Protein AF-A0A2S9SSX0-F1 (afdb_monomer_lite)

Sequence (150 aa):
QYIFNIGFWFSIFAVFYIYLFIQYFKDGNKVWLYIFFNIWMFLIFNPIVHYFFAQTALEQFYSIPITIFFTIFYPLEIVAHSFYISSYFDDYLKIFLENKIYIYEVYTPLYFFILYILFSFFSIWSKKSFFVLNILMIGFNFYLYISGYI

Secondary structure (DSSP, 8-state):
-GGG-HHHHHHHHHHHHHHHHHHHHTTS-HHHHHHHHHHHHHHHHHHHHHHH--EE-GGGGGHHHHHHHHHHHHHHHHHHHHTT-THHHHHHHHHHHHSPPP-EE-PPPHHHHHHHHHHHHHTTT-HHHHHHHHHHHHHHHHHHHHGGG-

pLDDT: mean 92.65, std 6.58, range [61.91, 98.44]

Foldseek 3Di:
DQVPDPVSVVVVVLVLVVVLLCVPPVVDDPVCSLLVVLVCSLLLCVLVCQQPFFKDFPCSVVSSVCVVVCVVVVVVLVVCVVVVNNPVVVVVVVVVVPDDTDIDGDHNDPVLSVVLVVLSVVSVPDPVSVVVNVVSSVVVVVCSVCVVVD

Radius of gyration: 18.02 Å; chains: 1; bounding box: 36×43×44 Å

Structure (mmCIF, N/CA/C/O backbone):
data_AF-A0A2S9SSX0-F1
#
_entry.id   AF-A0A2S9SSX0-F1
#
loop_
_atom_site.group_PDB
_atom_site.id
_atom_site.type_symbol
_atom_site.label_atom_id
_atom_site.label_alt_id
_atom_site.label_comp_id
_atom_site.label_asym_id
_atom_site.label_entity_id
_atom_site.label_seq_id
_atom_site.pdbx_PDB_ins_code
_atom_site.Cartn_x
_atom_site.Cartn_y
_atom_site.Cartn_z
_atom_site.occupancy
_atom_site.B_iso_or_equiv
_atom_site.auth_seq_id
_atom_site.auth_comp_id
_atom_site.auth_asym_id
_atom_site.auth_atom_id
_atom_site.pdbx_PDB_model_num
ATOM 1 N N . GLN A 1 1 ? 18.041 -9.786 18.078 1.00 62.12 1 GLN A N 1
ATOM 2 C CA . GLN A 1 1 ? 18.420 -9.160 16.791 1.00 62.12 1 GLN A CA 1
ATOM 3 C C . GLN A 1 1 ? 17.235 -9.059 15.819 1.00 62.12 1 GLN A C 1
ATOM 5 O O . GLN A 1 1 ? 17.021 -7.983 15.288 1.00 62.12 1 GLN A O 1
ATOM 10 N N . TYR A 1 2 ? 16.410 -10.103 15.643 1.00 61.91 2 TYR A N 1
ATOM 11 C CA . TYR A 1 2 ? 15.298 -10.109 14.667 1.00 61.91 2 TYR A CA 1
ATOM 12 C C . TYR A 1 2 ? 14.119 -9.158 14.950 1.00 61.91 2 TYR A C 1
ATOM 14 O O . TYR A 1 2 ? 13.569 -8.597 14.011 1.00 61.91 2 TYR A O 1
ATOM 22 N N . ILE A 1 3 ? 13.767 -8.916 16.218 1.00 68.94 3 ILE A N 1
ATOM 23 C CA . ILE A 1 3 ? 12.635 -8.037 16.596 1.00 68.94 3 ILE A CA 1
ATOM 24 C C . ILE A 1 3 ? 12.890 -6.567 16.203 1.00 68.94 3 ILE A C 1
ATOM 26 O O . ILE A 1 3 ? 11.956 -5.788 16.078 1.00 68.94 3 ILE A O 1
ATOM 30 N N . PHE A 1 4 ? 14.143 -6.182 15.954 1.00 75.25 4 PHE A N 1
ATOM 31 C CA . PHE A 1 4 ? 14.497 -4.833 15.501 1.00 75.25 4 PHE A CA 1
ATOM 32 C C . PHE A 1 4 ? 14.669 -4.735 13.977 1.00 75.25 4 PHE A C 1
ATOM 34 O O . PHE A 1 4 ? 15.069 -3.691 13.473 1.00 75.25 4 PHE A O 1
ATOM 41 N N . ASN A 1 5 ? 14.384 -5.806 13.227 1.00 89.12 5 ASN A N 1
ATOM 42 C CA . ASN A 1 5 ? 14.468 -5.789 11.772 1.00 89.12 5 ASN A CA 1
ATOM 43 C C . ASN A 1 5 ? 13.164 -5.237 11.169 1.00 89.12 5 ASN A C 1
ATOM 45 O O . ASN A 1 5 ? 12.089 -5.797 11.372 1.00 89.12 5 ASN A O 1
ATOM 49 N N . ILE A 1 6 ? 13.259 -4.161 10.389 1.00 87.56 6 ILE A N 1
ATOM 50 C CA . ILE A 1 6 ? 12.121 -3.540 9.692 1.00 87.56 6 ILE A CA 1
ATOM 51 C C . ILE A 1 6 ? 11.411 -4.514 8.744 1.00 87.56 6 ILE A C 1
ATOM 53 O O . ILE A 1 6 ? 10.182 -4.558 8.710 1.00 87.56 6 ILE A O 1
ATOM 57 N N . GLY A 1 7 ? 12.166 -5.365 8.044 1.00 89.69 7 GLY A N 1
ATOM 58 C CA . GLY A 1 7 ? 11.604 -6.367 7.141 1.00 89.69 7 GLY A CA 1
ATOM 59 C C . GLY A 1 7 ? 10.776 -7.421 7.878 1.00 89.69 7 GLY A C 1
ATOM 60 O O . GLY A 1 7 ? 9.764 -7.890 7.361 1.00 89.69 7 GLY A O 1
ATOM 61 N N . PHE A 1 8 ? 11.147 -7.745 9.121 1.00 90.81 8 PHE A N 1
ATOM 62 C CA . PHE A 1 8 ? 10.356 -8.639 9.966 1.00 90.81 8 PHE A CA 1
ATOM 63 C C . PHE A 1 8 ? 8.996 -8.017 10.316 1.00 90.81 8 PHE A C 1
ATOM 65 O O . PHE A 1 8 ? 7.967 -8.677 10.174 1.00 90.81 8 PHE A O 1
ATOM 72 N N . TRP A 1 9 ? 8.969 -6.734 10.688 1.00 91.94 9 TRP A N 1
ATOM 73 C CA . TRP A 1 9 ? 7.717 -6.022 10.961 1.00 91.94 9 TRP A CA 1
ATOM 74 C C . TRP A 1 9 ? 6.830 -5.890 9.725 1.00 91.94 9 TRP A C 1
ATOM 76 O O . TRP A 1 9 ? 5.628 -6.126 9.823 1.00 91.94 9 TRP A O 1
ATOM 86 N N . PHE A 1 10 ? 7.397 -5.587 8.555 1.00 93.75 10 PHE A N 1
ATOM 87 C CA . PHE A 1 10 ? 6.635 -5.576 7.303 1.00 93.75 10 PHE A CA 1
ATOM 88 C C . PHE A 1 10 ? 6.026 -6.938 6.979 1.00 93.75 10 PHE A C 1
ATOM 90 O O . PHE A 1 10 ? 4.862 -6.997 6.596 1.00 93.75 10 PHE A O 1
ATOM 97 N N . SER A 1 11 ? 6.751 -8.034 7.207 1.00 94.25 11 SER A N 1
ATOM 98 C CA . SER A 1 11 ? 6.194 -9.380 7.040 1.00 94.25 11 SER A CA 1
ATOM 99 C C . SER A 1 11 ? 5.010 -9.633 7.985 1.00 94.25 11 SER A C 1
ATOM 101 O O . SER A 1 11 ? 3.952 -10.085 7.543 1.00 94.25 11 SER A O 1
ATOM 103 N N . ILE A 1 12 ? 5.127 -9.252 9.265 1.00 95.06 12 ILE A N 1
ATOM 104 C CA . ILE A 1 12 ? 4.021 -9.357 10.232 1.00 95.06 12 ILE A CA 1
ATOM 105 C C . ILE A 1 12 ? 2.810 -8.543 9.774 1.00 95.06 12 ILE A C 1
ATOM 107 O O . ILE A 1 12 ? 1.697 -9.067 9.763 1.00 95.06 12 ILE A O 1
ATOM 111 N N . PHE A 1 13 ? 3.010 -7.280 9.388 1.00 96.50 13 PHE A N 1
ATOM 112 C CA . PHE A 1 13 ? 1.917 -6.430 8.923 1.00 96.50 13 PHE A CA 1
ATOM 113 C C . PHE A 1 13 ? 1.261 -6.996 7.663 1.00 96.50 13 PHE A C 1
ATOM 115 O O . PHE A 1 13 ? 0.036 -7.012 7.583 1.00 96.50 13 PHE A O 1
ATOM 122 N N . ALA A 1 14 ? 2.040 -7.511 6.708 1.00 96.00 14 ALA A N 1
ATOM 123 C CA . ALA A 1 14 ? 1.512 -8.111 5.485 1.00 96.00 14 ALA A CA 1
ATOM 124 C C . ALA A 1 14 ? 0.579 -9.277 5.813 1.00 96.00 14 ALA A C 1
ATOM 126 O O . ALA A 1 14 ? -0.581 -9.278 5.405 1.00 96.00 14 ALA A O 1
ATOM 127 N N . VAL A 1 15 ? 1.050 -10.224 6.628 1.00 97.19 15 VAL A N 1
ATOM 128 C CA . VAL A 1 15 ? 0.247 -11.374 7.059 1.00 97.19 15 VAL A CA 1
ATOM 129 C C . VAL A 1 15 ? -0.994 -10.919 7.831 1.00 97.19 15 VAL A C 1
ATOM 131 O O . VAL A 1 15 ? -2.094 -11.406 7.569 1.00 97.19 15 VAL A O 1
ATOM 134 N N . PHE A 1 16 ? -0.847 -9.951 8.737 1.00 98.00 16 PHE A N 1
ATOM 135 C CA . PHE A 1 16 ? -1.958 -9.383 9.496 1.00 98.00 16 PHE A CA 1
ATOM 136 C C . PHE A 1 16 ? -3.067 -8.831 8.582 1.00 98.00 16 PHE A C 1
ATOM 138 O O . PHE A 1 16 ? -4.231 -9.203 8.739 1.00 98.00 16 PHE A O 1
ATOM 145 N N . TYR A 1 17 ? -2.724 -7.991 7.601 1.00 98.12 17 TYR A N 1
ATOM 146 C CA . TYR A 1 17 ? -3.721 -7.407 6.702 1.00 98.12 17 TYR A CA 1
ATOM 147 C C . TYR A 1 17 ? -4.323 -8.426 5.739 1.00 98.12 17 TYR A C 1
ATOM 149 O O . TYR A 1 17 ? -5.504 -8.307 5.428 1.00 98.12 17 TYR A O 1
ATOM 157 N N . ILE A 1 18 ? -3.586 -9.467 5.337 1.00 97.62 18 ILE A N 1
ATOM 158 C CA . ILE A 1 18 ? -4.158 -10.581 4.565 1.00 97.62 18 ILE A CA 1
ATOM 159 C C . ILE A 1 18 ? -5.288 -11.253 5.353 1.00 97.62 18 ILE A C 1
ATOM 161 O O . ILE A 1 18 ? -6.389 -11.430 4.829 1.00 97.62 18 ILE A O 1
ATOM 165 N N . TYR A 1 19 ? -5.055 -11.592 6.625 1.00 97.88 19 TYR A N 1
ATOM 166 C CA . TYR A 1 19 ? -6.095 -12.197 7.461 1.00 97.88 19 TYR A CA 1
ATOM 167 C C . TYR A 1 19 ? -7.261 -11.244 7.714 1.00 97.88 19 TYR A C 1
ATOM 169 O O . TYR A 1 19 ? -8.416 -11.673 7.661 1.00 97.88 19 TYR A O 1
ATOM 177 N N . LEU A 1 20 ? -6.980 -9.956 7.930 1.00 98.00 20 LEU A N 1
ATOM 178 C CA . LEU A 1 20 ? -8.021 -8.948 8.099 1.00 98.00 20 LEU A CA 1
ATOM 179 C C . LEU A 1 20 ? -8.877 -8.816 6.830 1.00 98.00 20 LEU A C 1
ATOM 181 O O . LEU A 1 20 ? -10.102 -8.806 6.913 1.00 98.00 20 LEU A O 1
ATOM 185 N N . PHE A 1 21 ? -8.264 -8.796 5.645 1.00 98.00 21 PHE A N 1
ATOM 186 C CA . PHE A 1 21 ? -8.983 -8.780 4.373 1.00 98.00 21 PHE A CA 1
ATOM 187 C C . PHE A 1 21 ? -9.921 -9.984 4.251 1.00 98.00 21 PHE A C 1
ATOM 189 O O . PHE A 1 21 ? -11.114 -9.826 3.989 1.00 98.00 21 PHE A O 1
ATOM 196 N N . ILE A 1 22 ? -9.406 -11.193 4.493 1.00 97.06 22 ILE A N 1
ATOM 197 C CA . ILE A 1 22 ? -10.197 -12.426 4.407 1.00 97.06 22 ILE A CA 1
ATOM 198 C C . ILE A 1 22 ? -11.356 -12.392 5.412 1.00 97.06 22 ILE A C 1
ATOM 200 O O . ILE A 1 22 ? -12.480 -12.738 5.055 1.00 97.06 22 ILE A O 1
ATOM 204 N N . GLN A 1 23 ? -11.124 -11.931 6.644 1.00 96.44 23 GLN A N 1
ATOM 205 C CA . GLN A 1 23 ? -12.161 -11.831 7.673 1.00 96.44 23 GLN A CA 1
ATOM 206 C C . GLN A 1 23 ? -13.377 -11.013 7.207 1.00 96.44 23 GLN A C 1
ATOM 208 O O . GLN A 1 23 ? -14.511 -11.386 7.519 1.00 96.44 23 GLN A O 1
ATOM 213 N N . TYR A 1 24 ? -13.148 -9.921 6.473 1.00 97.00 24 TYR A N 1
ATOM 214 C CA . TYR A 1 24 ? -14.192 -8.972 6.085 1.00 97.00 24 TYR A CA 1
ATOM 215 C C . TYR A 1 24 ? -14.756 -9.175 4.677 1.00 97.00 24 TYR A C 1
ATOM 217 O O . TYR A 1 24 ? -15.917 -8.834 4.451 1.00 97.00 24 TYR A O 1
ATOM 225 N N . PHE A 1 25 ? -13.980 -9.736 3.747 1.00 96.25 25 PHE A N 1
ATOM 226 C CA . PHE A 1 25 ? -14.360 -9.811 2.332 1.00 96.25 25 PHE A CA 1
ATOM 227 C C . PHE A 1 25 ? -14.55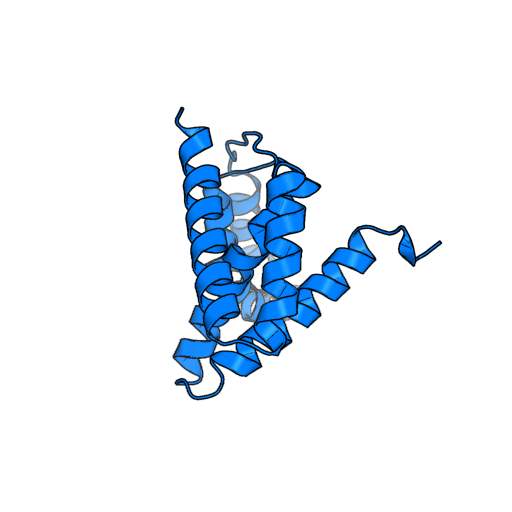9 -11.236 1.791 1.00 96.25 25 PHE A C 1
ATOM 229 O O . PHE A 1 25 ? -14.969 -11.380 0.645 1.00 96.25 25 PHE A O 1
ATOM 236 N N . LYS A 1 26 ? -14.338 -12.300 2.579 1.00 93.06 26 LYS A N 1
ATOM 237 C CA . LYS A 1 26 ? -14.399 -13.712 2.123 1.00 93.06 26 LYS A CA 1
ATOM 238 C C . LYS A 1 26 ? -15.633 -14.130 1.306 1.00 93.06 26 LYS A C 1
ATOM 240 O O . LYS A 1 26 ? -15.520 -15.056 0.510 1.00 93.06 26 LYS A O 1
ATOM 245 N N . ASP A 1 27 ? -16.783 -13.485 1.495 1.00 93.31 27 ASP A N 1
ATOM 246 C CA . ASP A 1 27 ? -18.057 -13.895 0.885 1.00 93.31 27 ASP A CA 1
ATOM 247 C C . ASP A 1 27 ? -18.256 -13.348 -0.551 1.00 93.31 27 ASP A C 1
ATOM 249 O O . ASP A 1 27 ? -19.291 -13.579 -1.174 1.00 93.31 27 ASP A O 1
ATOM 253 N N . GLY A 1 28 ? -17.280 -12.610 -1.097 1.00 91.44 28 GLY A N 1
ATOM 254 C CA . GLY A 1 28 ? -17.326 -12.056 -2.455 1.00 91.44 28 GLY A CA 1
ATOM 255 C C . GLY A 1 28 ? -17.010 -13.055 -3.582 1.00 91.44 28 GLY A C 1
ATOM 256 O O . GLY A 1 28 ? -16.500 -14.155 -3.374 1.00 91.44 28 GLY A O 1
ATOM 257 N N . ASN A 1 29 ? -17.266 -12.647 -4.831 1.00 95.12 29 ASN A N 1
ATOM 258 C CA . ASN A 1 29 ? -16.851 -13.410 -6.016 1.00 95.12 29 ASN A CA 1
ATOM 259 C C . ASN A 1 29 ? -15.316 -13.531 -6.061 1.00 95.12 29 ASN A C 1
ATOM 261 O O . ASN A 1 29 ? -14.628 -12.520 -5.977 1.00 95.12 29 ASN A O 1
ATOM 265 N N . LYS A 1 30 ? -14.782 -14.742 -6.274 1.00 93.19 30 LYS A N 1
ATOM 266 C CA . LYS A 1 30 ? -13.335 -15.030 -6.318 1.00 93.19 30 LYS A CA 1
ATOM 267 C C . LYS A 1 30 ? -12.536 -14.101 -7.239 1.00 93.19 30 LYS A C 1
ATOM 269 O O . LYS A 1 30 ? -11.477 -13.632 -6.840 1.00 93.19 30 LYS A O 1
ATOM 274 N N . VAL A 1 31 ? -13.033 -13.823 -8.447 1.00 92.94 31 VAL A N 1
ATOM 275 C CA . VAL A 1 31 ? -12.335 -12.951 -9.413 1.00 92.94 31 VAL A CA 1
ATOM 276 C C . VAL A 1 31 ? -12.310 -11.513 -8.905 1.00 92.94 31 VAL A C 1
ATOM 278 O O . VAL A 1 31 ? -11.274 -10.854 -8.930 1.00 92.94 31 VAL A O 1
ATOM 281 N N . TRP A 1 32 ? -13.446 -11.046 -8.387 1.00 93.75 32 TRP A N 1
ATOM 282 C CA . TRP A 1 32 ? -13.549 -9.714 -7.807 1.00 93.75 32 TRP A CA 1
ATOM 283 C C . TRP A 1 32 ? -12.659 -9.576 -6.569 1.00 93.75 32 TRP A C 1
ATOM 285 O O . TRP A 1 32 ? -11.923 -8.603 -6.460 1.00 93.75 32 TRP A O 1
ATOM 295 N N . LEU A 1 33 ? -12.655 -10.577 -5.684 1.00 95.62 33 LEU A N 1
ATOM 296 C CA . LEU A 1 33 ? -11.804 -10.609 -4.498 1.00 95.62 33 LEU A CA 1
ATOM 297 C C . LEU A 1 33 ? -10.327 -10.602 -4.849 1.00 95.62 33 LEU A C 1
ATOM 299 O O . LEU A 1 33 ? -9.570 -9.927 -4.169 1.00 95.62 33 LEU A O 1
ATOM 303 N N . TYR A 1 34 ? -9.916 -11.300 -5.905 1.00 93.12 34 TYR A N 1
ATOM 304 C CA . TYR A 1 34 ? -8.528 -11.289 -6.351 1.00 93.12 34 TYR A CA 1
ATOM 305 C C . TYR A 1 34 ? -8.077 -9.890 -6.800 1.00 93.12 34 TYR A C 1
ATOM 307 O O . TYR A 1 34 ? -7.040 -9.398 -6.356 1.00 93.12 34 TYR A O 1
ATOM 315 N N . ILE A 1 35 ? -8.872 -9.209 -7.631 1.00 93.75 35 ILE A N 1
ATOM 316 C CA . ILE A 1 35 ? -8.559 -7.841 -8.079 1.00 93.75 35 ILE A CA 1
ATOM 317 C C . ILE A 1 35 ? -8.597 -6.874 -6.890 1.00 93.75 35 ILE A C 1
ATOM 319 O O . ILE A 1 35 ? -7.667 -6.098 -6.674 1.00 93.75 35 ILE A O 1
ATOM 323 N N . PHE A 1 36 ? -9.659 -6.950 -6.089 1.00 96.00 36 PHE A N 1
ATOM 324 C CA . PHE A 1 36 ? -9.867 -6.069 -4.951 1.00 96.00 36 PHE A CA 1
ATOM 325 C C . PHE A 1 36 ? -8.808 -6.259 -3.863 1.00 96.00 36 PHE A C 1
ATOM 327 O O . PHE A 1 36 ? -8.373 -5.279 -3.270 1.00 96.00 36 PHE A O 1
ATOM 334 N N . PHE A 1 37 ? -8.332 -7.486 -3.648 1.00 96.19 37 PHE A N 1
ATOM 335 C CA . PHE A 1 37 ? -7.233 -7.784 -2.735 1.00 96.19 37 PHE A CA 1
ATOM 336 C C . PHE A 1 37 ? -5.963 -7.024 -3.113 1.00 96.19 37 PHE A C 1
ATOM 338 O O . PHE A 1 37 ? -5.372 -6.387 -2.249 1.00 96.19 37 PHE A O 1
ATOM 345 N N . ASN A 1 38 ? -5.574 -7.026 -4.392 1.00 95.75 38 ASN A N 1
ATOM 346 C CA . ASN A 1 38 ? -4.377 -6.311 -4.845 1.00 95.75 38 ASN A CA 1
ATOM 347 C C . ASN A 1 38 ? -4.510 -4.793 -4.641 1.00 95.75 38 ASN A C 1
ATOM 349 O O . ASN A 1 38 ? -3.581 -4.153 -4.153 1.00 95.75 38 ASN A O 1
ATOM 353 N N . ILE A 1 39 ? -5.682 -4.224 -4.945 1.00 96.69 39 ILE A N 1
ATOM 354 C CA . ILE A 1 39 ? -5.958 -2.795 -4.727 1.00 96.69 39 ILE A CA 1
ATOM 355 C C . ILE A 1 39 ? -5.928 -2.462 -3.232 1.00 96.69 39 ILE A C 1
ATOM 357 O O . ILE A 1 39 ? -5.264 -1.519 -2.809 1.00 96.69 39 ILE A O 1
ATOM 361 N N . TRP A 1 40 ? -6.646 -3.230 -2.415 1.00 97.75 40 TRP A N 1
ATOM 362 C CA . TRP A 1 40 ? -6.772 -2.963 -0.989 1.00 97.75 40 TRP A CA 1
ATOM 363 C C . TRP A 1 40 ? -5.444 -3.151 -0.255 1.00 97.75 40 TRP A C 1
ATOM 365 O O . TRP A 1 40 ? -5.082 -2.301 0.552 1.00 97.75 40 TRP A O 1
ATOM 375 N N . MET A 1 41 ? -4.688 -4.208 -0.570 1.00 97.06 41 MET A N 1
ATOM 376 C CA . MET A 1 41 ? -3.362 -4.441 0.006 1.00 97.06 41 MET A CA 1
ATOM 377 C C . MET A 1 41 ? -2.387 -3.318 -0.339 1.00 97.06 41 MET A C 1
ATOM 379 O O . MET A 1 41 ? -1.652 -2.887 0.540 1.00 97.06 41 MET A O 1
ATOM 383 N N . PHE A 1 42 ? -2.405 -2.807 -1.573 1.00 96.38 42 PHE A N 1
ATOM 384 C CA . PHE A 1 42 ? -1.606 -1.640 -1.946 1.00 96.38 42 PHE A CA 1
ATOM 385 C C . PHE A 1 42 ? -1.950 -0.421 -1.073 1.00 96.38 42 PHE A C 1
ATOM 387 O O . PHE A 1 42 ? -1.077 0.170 -0.438 1.00 96.38 42 PHE A O 1
ATOM 394 N N . LEU A 1 43 ? -3.239 -0.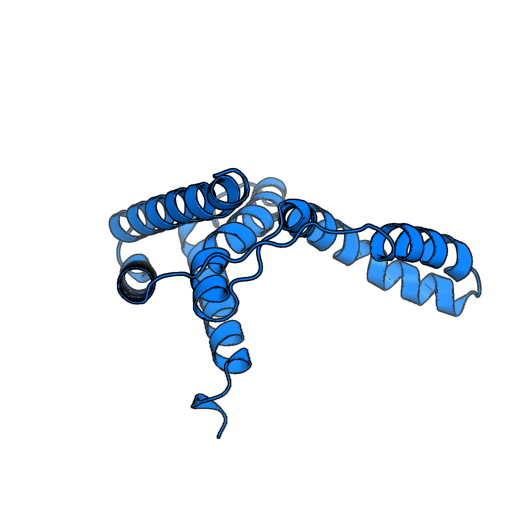087 -0.966 1.00 97.50 43 LEU A N 1
ATOM 395 C CA . LEU A 1 43 ? -3.690 1.095 -0.231 1.00 97.50 43 LEU A CA 1
ATOM 396 C C . LEU A 1 43 ? -3.455 0.983 1.284 1.00 97.50 43 LEU A C 1
ATOM 398 O O . LEU A 1 43 ? -3.000 1.947 1.904 1.00 97.50 43 LEU A O 1
ATOM 402 N N . ILE A 1 44 ? -3.764 -0.167 1.893 1.00 97.94 44 ILE A N 1
ATOM 403 C CA . ILE A 1 44 ? -3.719 -0.361 3.353 1.00 97.94 44 ILE A CA 1
ATOM 404 C C . ILE A 1 44 ? -2.287 -0.324 3.895 1.00 97.94 44 ILE A C 1
ATOM 406 O O . ILE A 1 44 ? -2.075 0.047 5.053 1.00 97.94 44 ILE A O 1
ATOM 410 N N . PHE A 1 45 ? -1.306 -0.686 3.064 1.00 96.75 45 PHE A N 1
ATOM 411 C CA . PHE A 1 45 ? 0.104 -0.715 3.440 1.00 96.75 45 PHE A CA 1
ATOM 412 C C . PHE A 1 45 ? 0.770 0.657 3.379 1.00 96.75 45 PHE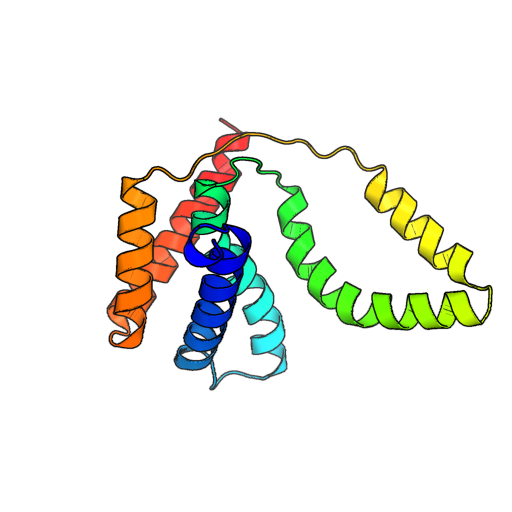 A C 1
ATOM 414 O O . PHE A 1 45 ? 1.698 0.903 4.151 1.00 96.75 45 PHE A O 1
ATOM 421 N N . ASN A 1 46 ? 0.296 1.557 2.513 1.00 96.25 46 ASN A N 1
ATOM 422 C CA . ASN A 1 46 ? 0.934 2.852 2.280 1.00 96.25 46 ASN A CA 1
ATOM 423 C C . ASN A 1 46 ? 1.199 3.658 3.563 1.00 96.25 46 ASN A C 1
ATOM 425 O O . ASN A 1 46 ? 2.343 4.078 3.736 1.00 96.25 46 ASN A O 1
ATOM 429 N N . PRO A 1 47 ? 0.256 3.802 4.515 1.00 96.88 47 PRO A N 1
ATOM 430 C CA . PRO A 1 47 ? 0.528 4.470 5.791 1.00 96.88 47 PRO A CA 1
ATOM 431 C C . PRO A 1 47 ? 1.694 3.879 6.593 1.00 96.88 47 PRO A C 1
ATOM 433 O O . PRO A 1 47 ? 2.398 4.609 7.290 1.00 96.88 47 PRO A O 1
ATOM 436 N N . ILE A 1 48 ? 1.906 2.563 6.515 1.00 96.81 48 ILE A N 1
ATOM 437 C CA . ILE A 1 48 ? 2.971 1.868 7.247 1.00 96.81 48 ILE A CA 1
ATOM 438 C C . ILE A 1 48 ? 4.302 2.036 6.535 1.00 96.81 48 ILE A C 1
ATOM 440 O O . ILE A 1 48 ? 5.300 2.344 7.179 1.00 96.81 48 ILE A O 1
ATOM 444 N N . VAL A 1 49 ? 4.321 1.857 5.214 1.00 96.00 49 VAL A N 1
ATOM 445 C CA . VAL A 1 49 ? 5.537 2.018 4.411 1.00 96.00 49 VAL A CA 1
ATOM 446 C C . VAL A 1 49 ? 6.058 3.446 4.533 1.00 96.00 49 VAL A C 1
ATOM 448 O O . VAL A 1 49 ? 7.228 3.627 4.856 1.00 96.00 49 VAL A O 1
ATOM 451 N N . HIS A 1 50 ? 5.175 4.442 4.415 1.00 96.00 50 HIS A N 1
ATOM 452 C CA . HIS A 1 50 ? 5.539 5.861 4.447 1.00 96.00 50 HIS A CA 1
ATOM 453 C C . HIS A 1 50 ? 5.930 6.388 5.830 1.00 96.00 50 HIS A C 1
ATOM 455 O O . HIS A 1 50 ? 6.456 7.492 5.951 1.00 96.00 50 HIS A O 1
ATOM 461 N N . TYR A 1 51 ? 5.752 5.592 6.887 1.00 96.00 51 TYR A N 1
ATOM 462 C CA . TYR A 1 51 ? 6.366 5.890 8.179 1.00 96.00 51 TYR A CA 1
ATOM 463 C C . TYR A 1 51 ? 7.885 5.641 8.162 1.00 96.00 51 TYR A C 1
ATOM 465 O O . TYR A 1 51 ? 8.633 6.346 8.834 1.00 96.00 51 TYR A O 1
ATOM 473 N N . PHE A 1 52 ? 8.349 4.658 7.383 1.00 95.00 52 PHE A N 1
ATOM 474 C CA . PHE A 1 52 ? 9.768 4.298 7.280 1.00 95.00 52 PHE A CA 1
ATOM 475 C C . PHE A 1 52 ? 10.443 4.838 6.009 1.00 95.00 52 PHE A C 1
ATOM 477 O O . PHE A 1 52 ? 11.642 5.107 6.033 1.00 95.00 52 PHE A O 1
ATOM 484 N N . PHE A 1 53 ? 9.690 4.993 4.917 1.00 94.81 53 PHE A N 1
ATOM 485 C CA . PHE A 1 53 ? 10.183 5.342 3.583 1.00 94.81 53 PHE A CA 1
ATOM 486 C C . PHE A 1 53 ? 9.286 6.399 2.942 1.00 94.81 53 PHE A C 1
ATOM 488 O O . PHE A 1 53 ? 8.187 6.086 2.505 1.00 94.81 53 PHE A O 1
ATOM 495 N N . ALA A 1 54 ? 9.739 7.647 2.858 1.00 93.69 54 ALA A N 1
ATOM 496 C CA . ALA A 1 54 ? 8.902 8.732 2.344 1.00 93.69 54 ALA A CA 1
ATOM 497 C C . ALA A 1 54 ? 8.716 8.754 0.823 1.00 93.69 54 ALA A C 1
ATOM 499 O O . ALA A 1 54 ? 7.922 9.545 0.316 1.00 93.69 54 ALA A O 1
ATOM 500 N N . GLN A 1 55 ? 9.463 7.937 0.082 1.00 94.31 55 GLN A N 1
ATOM 501 C CA . GLN A 1 55 ? 9.493 7.993 -1.372 1.00 94.31 55 GLN A CA 1
ATOM 502 C C . GLN A 1 55 ? 8.138 7.609 -1.968 1.00 94.31 55 GLN A C 1
ATOM 504 O O . GLN A 1 55 ? 7.691 6.465 -1.876 1.00 94.31 55 GLN A O 1
ATOM 509 N N . THR A 1 56 ? 7.529 8.571 -2.647 1.00 94.56 56 THR A N 1
ATOM 510 C CA . THR A 1 56 ? 6.238 8.441 -3.313 1.00 94.56 56 THR A CA 1
ATOM 511 C C . THR A 1 56 ? 6.387 8.793 -4.786 1.00 94.56 56 THR A C 1
ATOM 513 O O . THR A 1 56 ? 7.150 9.690 -5.145 1.00 94.56 56 THR A O 1
ATOM 516 N N . ALA A 1 57 ? 5.650 8.088 -5.640 1.00 93.38 57 ALA A N 1
ATOM 517 C CA . ALA A 1 57 ? 5.541 8.381 -7.064 1.00 93.38 57 ALA A CA 1
ATOM 518 C C . ALA A 1 57 ? 4.172 7.915 -7.576 1.00 93.38 57 ALA A C 1
ATOM 520 O O . ALA A 1 57 ? 3.639 6.914 -7.092 1.00 93.38 57 ALA A O 1
ATOM 521 N N . LEU A 1 58 ? 3.596 8.597 -8.567 1.00 91.44 58 LEU A N 1
ATOM 522 C CA . LEU A 1 58 ? 2.293 8.206 -9.133 1.00 91.44 58 LEU A CA 1
ATOM 523 C C . LEU A 1 58 ? 2.372 6.853 -9.844 1.00 91.44 58 LEU A C 1
ATOM 525 O O . LEU A 1 58 ? 1.428 6.068 -9.852 1.00 91.44 58 LEU A O 1
ATOM 529 N N . GLU A 1 59 ? 3.541 6.543 -10.382 1.00 91.56 59 GLU A N 1
ATOM 530 C CA . GLU A 1 59 ? 3.873 5.289 -11.032 1.00 91.56 59 GLU A CA 1
ATOM 531 C C . GLU A 1 59 ? 3.772 4.092 -10.068 1.00 91.56 59 GLU A C 1
ATOM 533 O O . GLU A 1 59 ? 3.645 2.957 -10.521 1.00 91.56 59 GLU A O 1
ATOM 538 N N . GLN A 1 60 ? 3.728 4.305 -8.742 1.00 92.75 60 GLN A N 1
ATOM 539 C CA . GLN A 1 60 ? 3.479 3.234 -7.767 1.00 92.75 60 GLN A CA 1
ATOM 540 C C . GLN A 1 60 ? 2.124 2.546 -7.978 1.00 92.75 60 GLN A C 1
ATOM 542 O O . GLN A 1 60 ? 1.997 1.364 -7.655 1.00 92.75 60 GLN A O 1
ATOM 547 N N . PHE A 1 61 ? 1.130 3.214 -8.576 1.00 93.19 61 PHE A N 1
ATOM 548 C CA . PHE A 1 61 ? -0.137 2.570 -8.936 1.00 93.19 61 PHE A CA 1
ATOM 549 C C . PHE A 1 61 ? 0.036 1.445 -9.961 1.00 93.19 61 PHE A C 1
ATOM 551 O O . PHE A 1 61 ? -0.779 0.521 -9.983 1.00 93.19 61 PHE A O 1
ATOM 558 N N . TYR A 1 62 ? 1.112 1.456 -10.758 1.00 91.44 62 TYR A N 1
ATOM 559 C CA . TYR A 1 62 ? 1.432 0.346 -11.652 1.00 91.44 62 TYR A CA 1
ATOM 560 C C . TYR A 1 62 ? 1.737 -0.947 -10.894 1.00 91.44 62 TYR A C 1
ATOM 562 O O . TYR A 1 62 ? 1.568 -2.022 -11.462 1.00 91.44 62 TYR A O 1
ATOM 570 N N . SER A 1 63 ? 2.092 -0.888 -9.607 1.00 91.25 63 SER A N 1
ATOM 571 C CA . SER A 1 63 ? 2.305 -2.092 -8.794 1.00 91.25 63 SER A CA 1
ATOM 572 C C . SER A 1 63 ? 1.082 -3.014 -8.756 1.00 91.25 63 SER A C 1
ATOM 574 O O . SER A 1 63 ? 1.252 -4.230 -8.722 1.00 91.25 63 SER A O 1
ATOM 576 N N . ILE A 1 64 ? -0.141 -2.475 -8.833 1.00 93.06 64 ILE A N 1
ATOM 577 C CA . ILE A 1 64 ? -1.380 -3.264 -8.815 1.00 93.06 64 ILE A CA 1
ATOM 578 C C . ILE A 1 64 ? -1.478 -4.157 -10.069 1.00 93.06 64 ILE A C 1
ATOM 580 O O . ILE A 1 64 ? -1.496 -5.383 -9.918 1.00 93.06 64 ILE A O 1
ATOM 584 N N . PRO A 1 65 ? -1.514 -3.613 -11.307 1.00 91.94 65 PRO A N 1
ATOM 585 C CA . PRO A 1 65 ? -1.543 -4.445 -12.505 1.00 91.94 65 PRO A CA 1
ATOM 586 C C . PRO A 1 65 ? -0.251 -5.248 -12.689 1.00 91.94 65 PRO A C 1
ATOM 588 O O . PRO A 1 65 ? -0.327 -6.389 -13.142 1.00 91.94 65 PRO A O 1
ATOM 591 N N . ILE A 1 66 ? 0.911 -4.705 -12.299 1.00 90.50 66 ILE A N 1
ATOM 592 C CA . ILE A 1 66 ? 2.185 -5.428 -12.387 1.00 90.50 66 ILE A CA 1
ATOM 593 C C . ILE A 1 66 ? 2.147 -6.665 -11.499 1.00 90.50 66 ILE A C 1
ATOM 595 O O . ILE A 1 66 ? 2.490 -7.725 -11.987 1.00 90.50 66 ILE A O 1
ATOM 599 N N . THR A 1 67 ? 1.678 -6.601 -10.252 1.00 90.00 67 THR A N 1
ATOM 600 C CA . THR A 1 67 ? 1.637 -7.783 -9.365 1.00 90.00 67 THR A CA 1
ATOM 601 C C . THR A 1 67 ? 0.799 -8.916 -9.968 1.00 90.00 67 THR A C 1
ATOM 603 O O . THR A 1 67 ? 1.209 -10.082 -9.967 1.00 90.00 67 THR A O 1
ATOM 606 N N . ILE A 1 68 ? -0.352 -8.571 -10.550 1.00 89.75 68 ILE A N 1
ATOM 607 C CA . ILE A 1 68 ? -1.238 -9.532 -11.217 1.00 89.75 68 ILE A CA 1
ATOM 608 C C . ILE A 1 68 ? -0.552 -10.136 -12.448 1.00 89.75 68 ILE A C 1
ATOM 610 O O . ILE A 1 68 ? -0.504 -11.356 -12.599 1.00 89.75 68 ILE A O 1
ATOM 614 N N . PHE A 1 69 ? 0.010 -9.292 -13.315 1.00 90.31 69 PHE A N 1
ATOM 615 C CA . PHE A 1 69 ? 0.680 -9.727 -14.538 1.00 90.31 69 PHE A CA 1
ATOM 616 C C . PHE A 1 69 ? 1.950 -10.540 -14.247 1.00 90.31 69 PHE A C 1
ATOM 618 O O . PHE A 1 69 ? 2.168 -11.596 -14.840 1.00 90.31 69 PHE A O 1
ATOM 625 N N . PHE A 1 70 ? 2.751 -10.090 -13.281 1.00 89.38 70 PHE A N 1
ATOM 626 C CA . PHE A 1 70 ? 4.041 -10.663 -12.908 1.00 89.38 70 PHE A CA 1
ATOM 627 C C . PHE A 1 70 ? 3.907 -12.088 -12.372 1.00 89.38 70 PHE A C 1
ATOM 629 O O . PHE A 1 70 ? 4.780 -12.918 -12.602 1.00 89.38 70 PHE A O 1
ATOM 636 N N . THR A 1 71 ? 2.767 -12.407 -11.750 1.00 89.38 71 THR A N 1
ATOM 637 C CA . THR A 1 71 ? 2.442 -13.771 -11.308 1.00 89.38 71 THR A CA 1
ATOM 638 C C . THR A 1 71 ? 2.479 -14.781 -12.465 1.00 89.38 71 THR A C 1
ATOM 640 O O . THR A 1 71 ? 2.867 -15.929 -12.261 1.00 89.38 71 THR A O 1
ATOM 643 N N . ILE A 1 72 ? 2.099 -14.368 -13.681 1.00 90.75 72 ILE A N 1
ATOM 644 C CA . ILE A 1 72 ? 2.120 -15.217 -14.884 1.00 90.75 72 ILE A CA 1
ATOM 645 C C . ILE A 1 72 ? 3.405 -14.999 -15.688 1.00 90.75 72 ILE A C 1
ATOM 647 O O . ILE A 1 72 ? 4.007 -15.959 -16.165 1.00 90.75 72 ILE A O 1
ATOM 651 N N . PHE A 1 73 ? 3.833 -13.743 -15.822 1.00 90.50 73 PHE A N 1
ATOM 652 C CA . PHE A 1 73 ? 5.023 -13.363 -16.579 1.00 90.50 73 PHE A CA 1
ATOM 653 C C . PHE A 1 73 ? 6.288 -14.037 -16.045 1.00 90.50 73 PHE A C 1
ATOM 655 O O . PHE A 1 73 ? 7.044 -14.593 -16.830 1.00 90.50 73 PHE A O 1
ATOM 662 N N . TYR A 1 74 ? 6.491 -14.065 -14.725 1.00 90.00 74 TYR A N 1
ATOM 663 C CA . TYR A 1 74 ? 7.730 -14.575 -14.140 1.00 90.00 74 TYR A CA 1
ATOM 664 C C . TYR A 1 74 ? 7.973 -16.073 -14.427 1.00 90.00 74 TYR A C 1
ATOM 666 O O . TYR A 1 74 ? 9.045 -16.421 -14.924 1.00 90.00 74 TYR A O 1
ATOM 674 N N . PRO A 1 75 ? 6.997 -16.988 -14.232 1.00 91.81 75 PRO A N 1
ATOM 675 C CA . PRO A 1 75 ? 7.141 -18.369 -14.696 1.00 91.81 75 PRO A CA 1
ATOM 676 C C . PRO A 1 75 ? 7.387 -18.498 -16.207 1.00 91.81 75 PRO A C 1
ATOM 678 O O . PRO A 1 75 ? 8.185 -19.338 -16.623 1.00 91.81 75 PRO A O 1
ATOM 681 N N . LEU A 1 76 ? 6.719 -17.685 -17.034 1.00 91.62 76 LEU A N 1
ATOM 682 C CA . LEU A 1 76 ? 6.903 -17.713 -18.490 1.00 91.62 76 LEU A CA 1
ATOM 683 C C . LEU A 1 76 ? 8.309 -17.269 -18.900 1.00 91.62 76 LEU A C 1
ATOM 685 O O . LEU A 1 76 ? 8.903 -17.882 -19.782 1.00 91.62 76 LEU A O 1
ATOM 689 N N . GLU A 1 77 ? 8.856 -16.253 -18.242 1.00 91.06 77 GLU A N 1
ATOM 690 C CA . GLU A 1 77 ? 10.207 -15.748 -18.471 1.00 91.06 77 GLU A CA 1
ATOM 691 C C . GLU A 1 77 ? 11.266 -16.813 -18.147 1.00 91.06 77 GLU A C 1
ATOM 693 O O . GLU A 1 77 ? 12.201 -17.009 -18.926 1.00 91.06 77 GLU A O 1
ATOM 698 N N . ILE A 1 78 ? 11.084 -17.569 -17.056 1.00 91.31 78 ILE A N 1
ATOM 699 C CA . ILE A 1 78 ? 11.948 -18.709 -16.697 1.00 91.31 78 ILE A CA 1
ATOM 700 C C . ILE A 1 78 ? 11.915 -19.786 -17.792 1.00 91.31 78 ILE A C 1
ATOM 702 O O . ILE A 1 78 ? 12.956 -20.321 -18.194 1.00 91.31 78 ILE A O 1
ATOM 706 N N . VAL A 1 79 ? 10.722 -20.107 -18.303 1.00 93.12 79 VAL A N 1
ATOM 707 C CA . VAL A 1 79 ? 10.565 -21.075 -19.397 1.00 93.12 79 VAL A CA 1
ATOM 708 C C . VAL A 1 79 ? 11.222 -20.547 -20.675 1.00 93.12 79 VAL A C 1
ATOM 710 O O . VAL A 1 79 ? 11.974 -21.276 -21.315 1.00 93.12 79 VAL A O 1
ATOM 713 N N . ALA A 1 80 ? 11.016 -19.279 -21.025 1.00 91.56 80 ALA A N 1
ATOM 714 C CA . ALA A 1 80 ? 11.602 -18.666 -22.214 1.00 91.56 80 ALA A CA 1
ATOM 715 C C . ALA A 1 80 ? 13.138 -18.655 -22.170 1.00 91.56 80 ALA A C 1
ATOM 717 O O . ALA A 1 80 ? 13.779 -18.979 -23.173 1.00 91.56 80 ALA A O 1
ATOM 718 N N . HIS A 1 81 ? 13.727 -18.369 -21.004 1.00 91.56 81 HIS A N 1
ATOM 719 C CA . HIS A 1 81 ? 15.169 -18.479 -20.772 1.00 91.56 81 HIS A CA 1
ATOM 720 C C . HIS A 1 81 ? 15.679 -19.908 -20.977 1.00 91.56 81 HIS A C 1
ATOM 722 O O . HIS A 1 81 ? 16.737 -20.106 -21.571 1.00 91.56 81 HIS A O 1
ATOM 728 N N . SER A 1 82 ? 14.903 -20.910 -20.558 1.00 93.50 82 SER A N 1
ATOM 729 C CA . SER A 1 82 ? 15.255 -22.325 -20.740 1.00 93.50 82 SER A CA 1
ATOM 730 C C . SER A 1 82 ? 15.292 -22.752 -22.216 1.00 93.50 82 SER A C 1
ATOM 732 O O . SER A 1 82 ? 15.984 -23.709 -22.555 1.00 93.50 82 SER A O 1
ATOM 734 N N . PHE A 1 83 ? 14.581 -22.040 -23.097 1.00 92.50 83 PHE A N 1
ATOM 735 C CA . PHE A 1 83 ? 14.526 -22.298 -24.541 1.00 92.50 83 PHE A CA 1
ATOM 736 C C . PHE A 1 83 ? 15.274 -21.260 -25.395 1.00 92.50 83 PHE A C 1
ATOM 738 O O . PHE A 1 83 ? 15.162 -21.304 -26.617 1.00 92.50 83 PHE A O 1
ATOM 745 N N . TYR A 1 84 ? 16.047 -20.350 -24.788 1.00 86.81 84 TYR A N 1
ATOM 746 C CA . TYR A 1 84 ? 16.782 -19.277 -25.481 1.00 86.81 84 TYR A CA 1
ATOM 747 C C . TYR A 1 84 ? 15.897 -18.301 -26.290 1.00 86.81 84 TYR A C 1
ATOM 749 O O . TYR A 1 84 ? 16.348 -17.726 -27.278 1.00 86.81 84 TYR A O 1
ATOM 757 N N . ILE A 1 85 ? 14.639 -18.094 -25.876 1.00 86.69 85 ILE A N 1
ATOM 758 C CA . ILE A 1 85 ? 13.676 -17.157 -26.506 1.00 86.69 85 ILE A CA 1
ATOM 759 C C . ILE A 1 85 ? 13.418 -15.937 -25.586 1.00 86.69 85 ILE A C 1
ATOM 761 O O . ILE A 1 85 ? 12.526 -15.126 -25.822 1.00 86.69 85 ILE A O 1
ATOM 765 N N . SER A 1 86 ? 14.200 -15.776 -24.513 1.00 84.12 86 SER A N 1
ATOM 766 C CA . SER A 1 86 ? 13.991 -14.735 -23.493 1.00 84.12 86 SER A CA 1
ATOM 767 C C . SER A 1 86 ? 14.144 -13.302 -23.994 1.00 84.12 86 SER A C 1
ATOM 769 O O . SER A 1 86 ? 13.490 -12.415 -23.454 1.00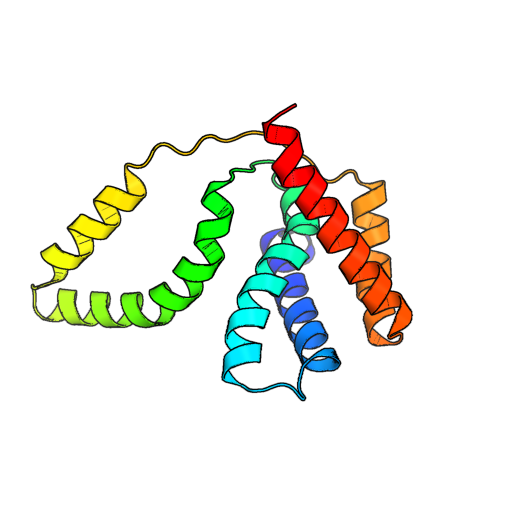 84.12 86 SER A O 1
ATOM 771 N N . SER A 1 87 ? 14.917 -13.082 -25.063 1.00 82.19 87 SER A N 1
ATOM 772 C CA . SER A 1 87 ? 15.224 -11.741 -25.579 1.00 82.19 87 SER A CA 1
ATOM 773 C C . SER A 1 87 ? 13.978 -10.890 -25.843 1.00 82.19 87 SER A C 1
ATOM 775 O O . SER A 1 87 ? 14.010 -9.680 -25.661 1.00 82.19 87 SER A O 1
ATOM 777 N N . TYR A 1 88 ? 12.862 -11.520 -26.230 1.00 80.38 88 TYR A N 1
ATOM 778 C CA . TYR A 1 88 ? 11.593 -10.824 -26.441 1.00 80.38 88 TYR A CA 1
ATOM 779 C C . TYR A 1 88 ? 11.020 -10.223 -25.148 1.00 80.38 88 TYR A C 1
ATOM 781 O O . TYR A 1 88 ? 10.478 -9.124 -25.174 1.00 80.38 88 TYR A O 1
ATOM 789 N N . PHE A 1 89 ? 11.126 -10.926 -24.017 1.00 84.50 89 PHE A N 1
ATOM 790 C CA . PHE A 1 89 ? 10.633 -10.450 -22.721 1.00 84.50 89 PHE A CA 1
ATOM 791 C C . PHE A 1 89 ? 11.586 -9.433 -22.080 1.00 84.50 89 PHE A C 1
ATOM 793 O O . PHE A 1 89 ? 11.121 -8.468 -21.468 1.00 84.50 89 PHE A O 1
ATOM 800 N N . ASP A 1 90 ? 12.893 -9.603 -22.291 1.00 86.12 90 ASP A N 1
ATOM 801 C CA . ASP A 1 90 ? 13.934 -8.712 -21.770 1.00 86.12 90 ASP A CA 1
ATOM 802 C C . ASP A 1 90 ? 13.791 -7.279 -22.313 1.00 86.12 90 ASP A C 1
ATOM 804 O O . ASP A 1 90 ? 13.953 -6.308 -21.568 1.00 86.12 90 ASP A O 1
ATOM 808 N N . ASP A 1 91 ? 13.411 -7.123 -23.586 1.00 87.44 91 ASP A N 1
ATOM 809 C CA . ASP A 1 91 ? 13.196 -5.808 -24.202 1.00 87.44 91 ASP A CA 1
ATOM 810 C C . ASP A 1 91 ? 12.044 -5.032 -23.534 1.00 87.44 91 ASP A C 1
ATOM 812 O O . ASP A 1 91 ? 12.159 -3.826 -23.294 1.00 87.44 91 ASP A O 1
ATOM 816 N N . TYR A 1 92 ? 10.951 -5.707 -23.157 1.00 85.31 92 TYR A N 1
ATOM 817 C CA . TYR A 1 92 ? 9.850 -5.067 -22.423 1.00 85.31 92 TYR A CA 1
ATOM 818 C C . TYR A 1 92 ? 10.269 -4.631 -21.019 1.00 85.31 92 TYR A C 1
ATOM 820 O O . TYR A 1 92 ? 9.905 -3.535 -20.581 1.00 85.31 92 TYR A O 1
ATOM 828 N N . LEU A 1 93 ? 11.046 -5.463 -20.320 1.00 86.94 93 LEU A N 1
ATOM 829 C CA . LEU A 1 93 ? 11.592 -5.118 -19.007 1.00 86.94 93 LEU A CA 1
ATOM 830 C C . LEU A 1 93 ? 12.523 -3.911 -19.101 1.00 86.94 93 LEU A C 1
ATOM 832 O O . LEU A 1 93 ? 12.448 -3.010 -18.267 1.00 86.94 93 LEU A O 1
ATOM 836 N N . LYS A 1 94 ? 13.353 -3.849 -20.144 1.00 89.19 94 LYS A N 1
ATOM 837 C CA . LYS A 1 94 ? 14.257 -2.725 -20.379 1.00 89.19 94 LYS A CA 1
ATOM 838 C C . LYS A 1 94 ? 13.503 -1.412 -20.585 1.00 89.19 94 LYS A C 1
ATOM 840 O O . LYS A 1 94 ? 13.827 -0.431 -19.922 1.00 89.19 94 LYS A O 1
ATOM 845 N N . ILE A 1 95 ? 12.458 -1.407 -21.417 1.00 87.81 95 ILE A N 1
ATOM 846 C CA . ILE A 1 95 ? 11.593 -0.228 -21.609 1.00 87.81 95 ILE A CA 1
ATOM 847 C C . ILE A 1 95 ? 10.992 0.224 -20.273 1.00 87.81 95 ILE A C 1
ATOM 849 O O . ILE A 1 95 ? 10.945 1.418 -19.981 1.00 87.81 95 ILE A O 1
ATOM 853 N N . PHE A 1 96 ? 10.542 -0.723 -19.448 1.00 84.50 96 PHE A N 1
ATOM 854 C CA . PHE A 1 96 ? 9.974 -0.409 -18.142 1.00 84.50 96 PHE A CA 1
ATOM 855 C C . PHE A 1 96 ? 11.008 0.202 -17.183 1.00 84.50 96 PHE A C 1
ATOM 857 O O . PHE A 1 96 ? 10.703 1.192 -16.522 1.00 84.50 96 PHE A O 1
ATOM 864 N N . LEU A 1 97 ? 12.225 -0.348 -17.132 1.00 85.75 97 LEU A N 1
ATOM 865 C CA . LEU A 1 97 ? 13.304 0.099 -16.241 1.00 85.75 97 LEU A CA 1
ATOM 866 C C . LEU A 1 97 ? 13.936 1.436 -16.657 1.00 85.75 97 LEU A C 1
ATOM 868 O O . LEU A 1 97 ? 14.432 2.165 -15.801 1.00 85.75 97 LEU A O 1
ATOM 872 N N . GLU A 1 98 ? 13.932 1.767 -17.949 1.00 90.06 98 GLU A N 1
ATOM 873 C CA . GLU A 1 98 ? 14.470 3.035 -18.464 1.00 90.06 98 GLU A CA 1
ATOM 874 C C . GLU A 1 98 ? 13.515 4.225 -18.262 1.00 90.06 98 GLU A C 1
ATOM 876 O O . GLU A 1 98 ? 13.918 5.382 -18.432 1.00 90.06 98 GLU A O 1
ATOM 881 N N . ASN A 1 99 ? 12.263 3.973 -17.863 1.00 87.31 99 ASN A N 1
ATOM 882 C CA . ASN A 1 99 ? 11.313 5.038 -17.565 1.00 87.31 99 ASN A CA 1
ATOM 883 C C . ASN A 1 99 ? 11.777 5.873 -16.370 1.00 87.31 99 ASN A C 1
ATOM 885 O O . ASN A 1 99 ? 12.012 5.377 -15.268 1.00 87.31 99 ASN A O 1
ATOM 889 N N . LYS A 1 100 ? 11.856 7.187 -16.583 1.00 87.25 100 LYS A N 1
ATOM 890 C CA . LYS A 1 100 ? 12.154 8.142 -15.518 1.00 87.25 100 LYS A CA 1
ATOM 891 C C . LYS A 1 100 ? 10.917 8.325 -14.648 1.00 87.25 100 LYS A C 1
ATOM 893 O O . LYS A 1 100 ? 9.899 8.804 -15.135 1.00 87.25 100 LYS A O 1
ATOM 898 N N . ILE A 1 101 ? 11.045 7.975 -13.374 1.00 89.31 101 ILE A N 1
ATOM 899 C CA . ILE A 1 101 ? 9.996 8.119 -12.365 1.00 89.31 101 ILE A CA 1
ATOM 900 C C . ILE A 1 101 ? 10.231 9.423 -11.609 1.00 89.31 101 ILE A C 1
ATOM 902 O O . ILE A 1 101 ? 11.342 9.681 -11.137 1.00 89.31 101 ILE A O 1
ATOM 906 N N . TYR A 1 102 ? 9.190 10.243 -11.488 1.00 89.56 102 TYR A N 1
ATOM 907 C CA . TYR A 1 102 ? 9.245 11.435 -10.650 1.00 89.56 102 TYR A CA 1
ATOM 908 C C . TYR A 1 102 ? 8.945 11.061 -9.195 1.00 89.56 102 TYR A C 1
ATOM 910 O O . TYR A 1 102 ? 7.860 10.579 -8.882 1.00 89.56 102 TYR A O 1
ATOM 918 N N . ILE A 1 103 ? 9.919 11.277 -8.310 1.00 92.00 103 ILE A N 1
ATOM 919 C CA . ILE A 1 103 ? 9.839 10.894 -6.897 1.00 92.00 103 ILE A CA 1
ATOM 920 C C . ILE A 1 103 ? 9.757 12.153 -6.040 1.00 92.00 103 ILE A C 1
ATOM 922 O O . ILE A 1 103 ? 10.545 13.082 -6.216 1.00 92.00 103 ILE A O 1
ATOM 926 N N . TYR A 1 104 ? 8.841 12.146 -5.081 1.00 94.25 104 TYR A N 1
ATOM 927 C CA . TYR A 1 104 ? 8.719 13.160 -4.038 1.00 94.25 104 TYR A CA 1
ATOM 928 C C . TYR A 1 104 ? 8.581 12.491 -2.665 1.00 94.25 104 TYR A C 1
ATOM 930 O O . TYR A 1 104 ? 8.363 11.281 -2.569 1.00 94.25 104 TYR A O 1
ATOM 938 N N . GLU A 1 105 ? 8.762 13.260 -1.591 1.00 94.94 105 GLU A N 1
ATOM 939 C CA . GLU A 1 105 ? 8.822 12.725 -0.229 1.00 94.94 105 GLU A CA 1
ATOM 940 C C . GLU A 1 105 ? 7.593 13.109 0.597 1.00 94.94 105 GLU A C 1
ATOM 942 O O . GLU A 1 105 ? 7.301 14.288 0.789 1.00 94.94 105 GLU A O 1
ATOM 947 N N . VAL A 1 106 ? 6.905 12.105 1.142 1.00 95.69 106 VAL A N 1
ATOM 948 C CA . VAL A 1 106 ? 5.803 12.272 2.094 1.00 95.69 106 VAL A CA 1
ATOM 949 C C . VAL A 1 106 ? 5.957 11.262 3.226 1.00 95.69 106 VAL A C 1
ATOM 951 O O . VAL A 1 106 ? 5.919 10.054 3.009 1.00 95.69 106 VAL A O 1
ATOM 954 N N . TYR A 1 107 ? 6.106 11.755 4.454 1.00 95.62 107 TYR A N 1
ATOM 955 C CA . TYR A 1 107 ? 6.212 10.911 5.644 1.00 95.62 107 TYR A CA 1
ATOM 956 C C . TYR A 1 107 ? 4.853 10.723 6.318 1.00 95.62 107 TYR A C 1
ATOM 958 O O . TYR A 1 107 ? 4.081 11.671 6.474 1.00 95.62 107 TYR A O 1
ATOM 966 N N . THR A 1 108 ? 4.598 9.520 6.831 1.00 96.75 108 THR A N 1
ATOM 967 C CA . THR A 1 108 ? 3.508 9.301 7.785 1.00 96.75 108 THR A CA 1
ATOM 968 C C . THR A 1 108 ? 3.914 9.866 9.147 1.00 96.75 108 THR A C 1
ATOM 970 O O . THR A 1 108 ? 4.878 9.380 9.744 1.00 96.75 108 THR A O 1
ATOM 973 N N . PRO A 1 109 ? 3.192 10.847 9.711 1.00 96.75 109 PRO A N 1
ATOM 974 C CA . PRO A 1 109 ? 3.539 11.372 11.022 1.00 96.75 109 PRO A CA 1
ATOM 975 C C . PRO A 1 109 ? 3.241 10.346 12.126 1.00 96.75 109 PRO A C 1
ATOM 977 O O . PRO A 1 109 ? 2.258 9.604 12.061 1.00 96.75 109 PRO A O 1
ATOM 980 N N . LEU A 1 110 ? 4.059 10.342 13.185 1.00 96.38 110 LEU A N 1
ATOM 981 C CA . LEU A 1 110 ? 3.994 9.347 14.267 1.00 96.38 110 LEU A CA 1
ATOM 982 C C . LEU A 1 110 ? 2.599 9.220 14.900 1.00 96.38 110 LEU A C 1
ATOM 984 O O . LEU A 1 110 ? 2.138 8.110 15.157 1.00 96.38 110 LEU A O 1
ATOM 988 N N . TYR A 1 111 ? 1.907 10.340 15.130 1.00 96.94 111 TYR A N 1
ATOM 989 C CA . TYR A 1 111 ? 0.566 10.322 15.725 1.00 96.94 111 TYR A CA 1
ATOM 990 C C . TYR A 1 111 ? -0.441 9.575 14.838 1.00 96.94 111 TYR A C 1
ATOM 992 O O . TYR A 1 111 ? -1.258 8.807 15.347 1.00 96.94 111 TYR A O 1
ATOM 1000 N N . PHE A 1 112 ? -0.358 9.761 13.516 1.00 97.75 112 PHE A N 1
ATOM 1001 C CA . PHE A 1 112 ? -1.230 9.086 12.561 1.00 97.75 112 PHE A CA 1
ATOM 1002 C C . PHE A 1 112 ? -0.873 7.608 12.476 1.00 97.75 112 PHE A C 1
ATOM 1004 O O . PHE A 1 112 ? -1.764 6.771 12.499 1.00 97.75 112 PHE A O 1
ATOM 1011 N N . PHE A 1 113 ? 0.419 7.277 12.456 1.00 97.50 113 PHE A N 1
ATOM 1012 C CA . PHE A 1 113 ? 0.887 5.894 12.451 1.00 97.50 113 PHE A CA 1
ATOM 1013 C C . PHE A 1 113 ? 0.392 5.105 13.676 1.00 97.50 113 PHE A C 1
ATOM 1015 O O . PHE A 1 113 ? -0.158 4.014 13.525 1.00 97.50 113 PHE A O 1
ATOM 1022 N N . ILE A 1 114 ? 0.503 5.677 14.882 1.00 97.88 114 ILE A N 1
ATOM 1023 C CA . ILE A 1 114 ? -0.003 5.053 16.117 1.00 97.88 114 ILE A CA 1
ATOM 1024 C C . ILE A 1 114 ? -1.525 4.879 16.047 1.00 97.88 114 ILE A C 1
ATOM 1026 O O . ILE A 1 114 ? -2.028 3.787 16.316 1.00 97.88 114 ILE A O 1
ATOM 1030 N N . LEU A 1 115 ? -2.259 5.927 15.656 1.00 98.12 115 LEU A N 1
ATOM 1031 C CA . LEU A 1 115 ? -3.714 5.871 15.484 1.00 98.12 115 LEU A CA 1
ATOM 1032 C C . LEU A 1 115 ? -4.117 4.765 14.499 1.00 98.12 115 LEU A C 1
ATOM 1034 O O . LEU A 1 115 ? -5.023 3.980 14.780 1.00 98.12 115 LEU A O 1
ATOM 1038 N N . TYR A 1 116 ? -3.421 4.691 13.367 1.00 98.06 116 TYR A N 1
ATOM 1039 C CA . TYR A 1 116 ? -3.668 3.726 12.308 1.00 98.06 116 TYR A CA 1
ATOM 1040 C C . TYR A 1 116 ? -3.475 2.295 12.812 1.00 98.06 116 TYR A C 1
ATOM 1042 O O . TYR A 1 116 ? -4.378 1.475 12.672 1.00 98.06 116 TYR A O 1
ATOM 1050 N N . ILE A 1 117 ? -2.364 2.014 13.501 1.00 97.75 117 ILE A N 1
ATOM 1051 C CA . ILE A 1 117 ? -2.095 0.696 14.093 1.00 97.75 117 ILE A CA 1
ATOM 1052 C C . ILE A 1 117 ? -3.152 0.311 15.137 1.00 97.75 117 ILE A C 1
ATOM 1054 O O . ILE A 1 117 ? -3.601 -0.837 15.158 1.00 97.75 117 ILE A O 1
ATOM 1058 N N . LEU A 1 118 ? -3.579 1.246 15.991 1.00 97.94 118 LEU A N 1
ATOM 1059 C CA . LEU A 1 118 ? -4.624 0.978 16.984 1.00 97.94 118 LEU A CA 1
ATOM 1060 C C . LEU A 1 118 ? -5.938 0.565 16.314 1.00 97.94 118 LEU A C 1
ATOM 1062 O O . LEU A 1 118 ? -6.537 -0.442 16.697 1.00 97.94 118 LEU A O 1
ATOM 1066 N N . PHE A 1 119 ? -6.367 1.296 15.281 1.00 98.12 119 PHE A N 1
ATOM 1067 C CA . PHE A 1 119 ? -7.560 0.931 14.517 1.00 98.12 119 PHE A CA 1
ATOM 1068 C C . PHE A 1 119 ? -7.382 -0.378 13.750 1.00 98.12 119 PHE A C 1
ATOM 1070 O O . PHE A 1 119 ? -8.336 -1.156 13.691 1.00 98.12 119 PHE A O 1
ATOM 1077 N N . SER A 1 120 ? -6.183 -0.678 13.249 1.00 97.50 120 SER A N 1
ATOM 1078 C CA . SER A 1 120 ? -5.864 -1.979 12.661 1.00 97.50 120 SER A CA 1
ATOM 1079 C C . SER A 1 120 ? -6.128 -3.111 13.650 1.00 97.50 120 SER A C 1
ATOM 1081 O O . SER A 1 120 ? -6.944 -3.982 13.360 1.00 97.50 120 SER A O 1
ATOM 1083 N N . PHE A 1 121 ? -5.567 -3.063 14.861 1.00 97.44 121 PHE A N 1
ATOM 1084 C CA . PHE A 1 121 ? -5.827 -4.101 15.864 1.00 97.44 121 PHE A CA 1
ATOM 1085 C C . PHE A 1 121 ? -7.292 -4.145 16.312 1.00 97.44 121 PHE A C 1
ATOM 1087 O O . PHE A 1 121 ? -7.877 -5.224 16.391 1.00 97.44 121 PHE A O 1
ATOM 1094 N N . PHE A 1 122 ? -7.941 -3.000 16.541 1.00 98.00 122 PHE A N 1
ATOM 1095 C CA . PHE A 1 122 ? -9.360 -2.986 16.916 1.00 98.00 122 PHE A CA 1
ATOM 1096 C C . PHE A 1 122 ? -10.287 -3.540 15.832 1.00 98.00 122 PHE A C 1
ATOM 1098 O O . PHE A 1 122 ? -11.376 -4.032 16.144 1.00 98.00 122 PHE A O 1
ATOM 1105 N N . SER A 1 123 ? -9.859 -3.508 14.571 1.00 97.69 123 SER A N 1
ATOM 1106 C CA . SER A 1 123 ? -10.604 -4.088 13.455 1.00 97.69 123 SER A CA 1
ATOM 1107 C C . SER A 1 123 ? -10.736 -5.607 13.552 1.00 97.69 123 SER A C 1
ATOM 1109 O O . SER A 1 123 ? -11.651 -6.152 12.948 1.00 97.69 123 SER A O 1
ATOM 1111 N N . ILE A 1 124 ? -9.920 -6.298 14.356 1.00 97.25 124 ILE A N 1
ATOM 1112 C CA . ILE A 1 124 ? -10.088 -7.739 14.606 1.00 97.25 124 ILE A CA 1
ATOM 1113 C C . ILE A 1 124 ? -11.464 -8.020 15.232 1.00 97.25 124 ILE A C 1
ATOM 1115 O O . ILE A 1 124 ? -12.149 -8.963 14.838 1.00 97.25 124 ILE A O 1
ATOM 1119 N N . TRP A 1 125 ? -11.894 -7.186 16.183 1.00 96.88 125 TRP A N 1
ATOM 1120 C CA . TRP A 1 125 ? -13.113 -7.420 16.968 1.00 96.88 125 TRP A CA 1
ATOM 1121 C C . TRP A 1 125 ? -14.313 -6.581 16.520 1.00 96.88 125 TRP A C 1
ATOM 1123 O O . TRP A 1 125 ? -15.451 -6.927 16.830 1.00 96.88 125 TRP A O 1
ATOM 1133 N N . SER A 1 126 ? -14.089 -5.471 15.811 1.00 97.19 126 SER A N 1
ATOM 1134 C CA . SER A 1 126 ? -15.132 -4.480 15.537 1.00 97.19 126 SER A CA 1
ATOM 1135 C C . SER A 1 126 ? -15.208 -4.084 14.067 1.00 97.19 126 SER A C 1
ATOM 1137 O O . SER A 1 126 ? -14.304 -3.443 13.528 1.00 97.19 126 SER A O 1
ATOM 1139 N N . LYS A 1 127 ? -16.377 -4.331 13.455 1.00 95.94 127 LYS A N 1
ATOM 1140 C CA . LYS A 1 127 ? -16.683 -3.863 12.091 1.00 95.94 127 LYS A CA 1
ATOM 1141 C C . LYS A 1 127 ? -16.630 -2.338 11.967 1.00 95.94 127 LYS A C 1
ATOM 1143 O O . LYS A 1 127 ? -16.259 -1.818 10.921 1.00 95.94 127 LYS A O 1
ATOM 1148 N N . LYS A 1 128 ? -16.992 -1.614 13.034 1.00 97.56 128 LYS A N 1
ATOM 1149 C CA . LYS A 1 128 ? -16.927 -0.144 13.054 1.00 97.56 128 LYS A CA 1
ATOM 1150 C C . LYS A 1 128 ? -15.477 0.330 12.976 1.00 97.56 128 LYS A C 1
ATOM 1152 O O . LYS A 1 128 ? -15.183 1.240 12.212 1.00 97.56 128 LYS A O 1
ATOM 1157 N N . SER A 1 129 ? -14.577 -0.322 13.713 1.00 97.62 129 SER A N 1
ATOM 1158 C CA . SER A 1 129 ? -13.146 -0.008 13.678 1.00 97.62 129 SER A CA 1
ATOM 1159 C C . SER A 1 129 ? -12.544 -0.313 12.311 1.00 97.62 129 SER A C 1
ATOM 1161 O O . SER A 1 129 ? -11.785 0.502 11.800 1.00 97.62 129 SER A O 1
ATOM 1163 N N . PHE A 1 130 ? -12.971 -1.407 11.674 1.00 98.06 13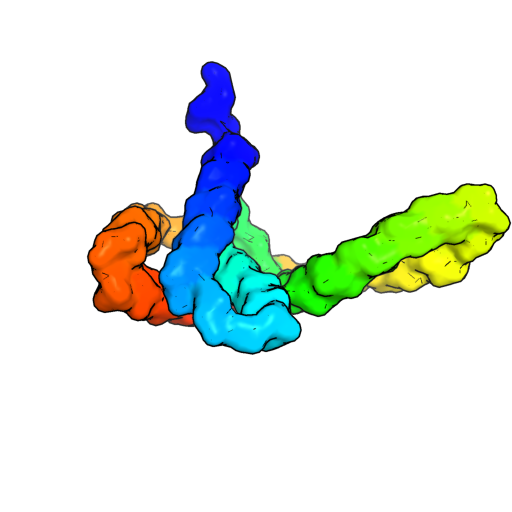0 PHE A N 1
ATOM 1164 C CA . PHE A 1 130 ? -12.587 -1.717 10.298 1.00 98.06 130 PHE A CA 1
ATOM 1165 C C . PHE A 1 130 ? -13.043 -0.643 9.307 1.00 98.06 130 PHE A C 1
ATOM 1167 O O . PHE A 1 130 ? -12.277 -0.227 8.441 1.00 9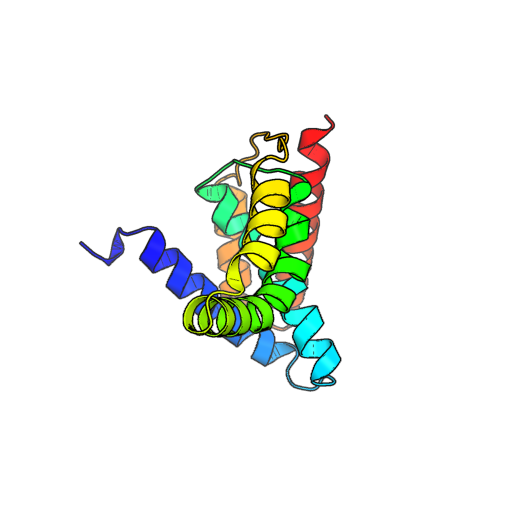8.06 130 PHE A O 1
ATOM 1174 N N . PHE A 1 131 ? -14.267 -0.136 9.443 1.00 97.94 131 PHE A N 1
ATOM 1175 C CA . PHE A 1 131 ? -14.739 0.957 8.595 1.00 97.94 131 PHE A CA 1
ATOM 1176 C C . PHE A 1 131 ? -13.908 2.236 8.789 1.00 97.94 131 PHE A C 1
ATOM 1178 O O . PHE A 1 131 ? -13.483 2.843 7.809 1.00 97.94 131 PHE A O 1
ATOM 1185 N N . VAL A 1 132 ? -13.602 2.599 10.040 1.00 98.31 132 VAL A N 1
ATOM 1186 C CA . VAL A 1 132 ? -12.726 3.743 10.348 1.00 98.31 132 VAL A CA 1
ATOM 1187 C C . VAL A 1 132 ? -11.326 3.542 9.767 1.00 98.31 132 VAL A C 1
ATOM 1189 O O . VAL A 1 132 ? -10.794 4.462 9.155 1.00 98.31 132 VAL A O 1
ATOM 1192 N N . LEU A 1 133 ? -10.753 2.341 9.879 1.00 98.44 133 LEU A N 1
ATOM 1193 C CA . LEU A 1 133 ? -9.461 2.004 9.283 1.00 98.44 133 LEU A CA 1
ATOM 1194 C C . LEU A 1 133 ? -9.451 2.247 7.766 1.00 98.44 133 LEU A C 1
ATOM 1196 O O . LEU A 1 133 ? -8.518 2.856 7.252 1.00 98.44 133 LEU A O 1
ATOM 1200 N N . ASN A 1 134 ? -10.500 1.828 7.051 1.00 98.06 134 ASN A N 1
ATOM 1201 C CA . ASN A 1 134 ? -10.604 2.053 5.607 1.00 98.06 134 ASN A CA 1
ATOM 1202 C C . ASN A 1 134 ? -10.754 3.544 5.258 1.00 98.06 134 ASN A C 1
ATOM 1204 O O . ASN A 1 134 ? -10.201 3.989 4.255 1.00 98.06 134 ASN A O 1
ATOM 1208 N N . ILE A 1 135 ? -11.443 4.334 6.088 1.00 98.25 135 ILE A N 1
ATOM 1209 C CA . ILE A 1 135 ? -11.494 5.795 5.920 1.00 98.25 135 ILE A CA 1
ATOM 1210 C C . ILE A 1 135 ? -10.101 6.405 6.104 1.00 98.25 135 ILE A C 1
ATOM 1212 O O . ILE A 1 135 ? -9.677 7.200 5.268 1.00 98.25 135 ILE A O 1
ATOM 1216 N N . LEU A 1 136 ? -9.377 6.020 7.162 1.00 98.25 136 LEU A N 1
ATOM 1217 C CA . LEU A 1 136 ? -8.012 6.494 7.412 1.00 98.25 136 LEU A CA 1
ATOM 1218 C C . LEU A 1 136 ? -7.077 6.119 6.257 1.00 98.25 136 LEU A C 1
ATOM 1220 O O . LEU A 1 136 ? -6.303 6.954 5.803 1.00 98.25 136 LEU A O 1
ATOM 1224 N N . MET A 1 137 ? -7.192 4.890 5.750 1.00 97.75 137 MET A N 1
ATOM 1225 C CA . MET A 1 137 ? -6.453 4.406 4.587 1.00 97.75 137 MET A CA 1
ATOM 1226 C C . MET A 1 137 ? -6.715 5.279 3.357 1.00 97.75 137 MET A C 1
ATOM 1228 O O . MET A 1 137 ? -5.767 5.774 2.751 1.00 97.75 137 MET A O 1
ATOM 1232 N N . ILE A 1 138 ? -7.981 5.479 2.980 1.00 98.00 138 ILE A N 1
ATOM 1233 C CA . ILE A 1 138 ? -8.339 6.269 1.793 1.00 98.00 138 ILE A CA 1
ATOM 1234 C C . ILE A 1 138 ? -7.877 7.719 1.961 1.00 98.00 138 ILE A C 1
ATOM 1236 O O . ILE A 1 138 ? -7.266 8.270 1.049 1.00 98.00 138 ILE A O 1
ATOM 1240 N N . GLY A 1 139 ? -8.109 8.317 3.133 1.00 97.31 139 GLY A N 1
ATOM 1241 C CA . GLY A 1 139 ? -7.688 9.685 3.433 1.00 97.31 139 GLY A CA 1
ATOM 1242 C C . GLY A 1 139 ? -6.173 9.867 3.352 1.00 97.31 139 GLY A C 1
ATOM 1243 O O . GLY A 1 139 ? -5.707 10.831 2.749 1.00 97.31 139 GLY A O 1
ATOM 1244 N N . PHE A 1 140 ? -5.399 8.918 3.890 1.00 97.12 140 PHE A N 1
ATOM 1245 C CA . PHE A 1 140 ? -3.941 8.954 3.794 1.00 97.12 140 PHE A CA 1
ATOM 1246 C C . PHE A 1 140 ? -3.459 8.820 2.353 1.00 97.12 140 PHE A C 1
ATOM 1248 O O . PHE A 1 140 ? -2.617 9.598 1.930 1.00 97.12 140 PHE A O 1
ATOM 1255 N N . ASN A 1 141 ? -4.004 7.876 1.583 1.00 96.75 141 ASN A N 1
ATOM 1256 C CA . ASN A 1 141 ? -3.624 7.707 0.179 1.00 96.75 141 ASN A CA 1
ATOM 1257 C C . ASN A 1 141 ? -3.966 8.950 -0.654 1.00 96.75 141 ASN A C 1
ATOM 1259 O O . ASN A 1 141 ? -3.187 9.354 -1.510 1.00 96.75 141 ASN A O 1
ATOM 1263 N N . PHE A 1 142 ? -5.101 9.595 -0.383 1.00 95.75 142 PHE A N 1
ATOM 1264 C CA . PHE A 1 142 ? -5.459 10.847 -1.041 1.00 95.75 142 PHE A CA 1
ATOM 1265 C C . PHE A 1 142 ? -4.460 11.966 -0.720 1.00 95.75 142 PHE A C 1
ATOM 1267 O O . PHE A 1 142 ? -3.973 12.625 -1.634 1.00 95.75 142 PHE A O 1
ATOM 1274 N N . TYR A 1 143 ? -4.105 12.136 0.558 1.00 95.00 143 TYR A N 1
ATOM 1275 C CA . TYR A 1 143 ? -3.054 13.065 0.984 1.00 95.00 143 TYR A CA 1
ATOM 1276 C C . TYR A 1 143 ? -1.718 12.755 0.292 1.00 95.00 143 TYR A C 1
ATOM 1278 O O . TYR A 1 143 ? -1.131 13.634 -0.332 1.00 95.00 143 TYR A O 1
ATOM 1286 N N . LEU A 1 144 ? -1.305 11.487 0.318 1.00 94.88 144 LEU A N 1
ATOM 1287 C CA . LEU A 1 144 ? -0.054 10.993 -0.243 1.00 94.88 144 LEU A CA 1
ATOM 1288 C C . LEU A 1 144 ? 0.120 11.361 -1.725 1.00 94.88 144 LEU A C 1
ATOM 1290 O O . LEU A 1 144 ? 1.166 11.872 -2.125 1.00 94.88 144 LEU A O 1
ATOM 1294 N N . TYR A 1 145 ? -0.908 11.130 -2.545 1.00 93.31 145 TYR A N 1
ATOM 1295 C CA . TYR A 1 145 ? -0.826 11.369 -3.989 1.00 93.31 145 TYR A CA 1
ATOM 1296 C C . TYR A 1 145 ? -1.104 12.815 -4.408 1.00 93.31 145 TYR A C 1
ATOM 1298 O O . TYR A 1 145 ? -0.709 13.214 -5.499 1.00 93.31 145 TYR A O 1
ATOM 1306 N N . ILE A 1 146 ? -1.731 13.622 -3.549 1.00 92.19 146 ILE A N 1
ATOM 1307 C CA . ILE A 1 146 ? -1.949 15.051 -3.816 1.00 92.19 146 ILE A CA 1
ATOM 1308 C C . ILE A 1 146 ? -0.770 15.906 -3.370 1.00 92.19 146 ILE A C 1
ATOM 1310 O O . ILE A 1 146 ? -0.478 16.903 -4.024 1.00 92.19 146 ILE A O 1
ATOM 1314 N N . SER A 1 147 ? -0.057 15.518 -2.313 1.00 89.56 147 SER A N 1
ATOM 1315 C CA . SER A 1 147 ? 1.119 16.255 -1.840 1.00 89.56 147 SER A CA 1
ATOM 1316 C C . SER A 1 147 ? 2.229 16.395 -2.885 1.00 89.56 147 SER A C 1
ATOM 1318 O O . SER A 1 147 ? 3.023 17.313 -2.768 1.00 89.56 147 SER A O 1
ATOM 1320 N N . GLY A 1 148 ? 2.273 15.548 -3.918 1.00 79.44 148 GLY A N 1
ATOM 1321 C CA . GLY A 1 148 ? 3.209 15.710 -5.038 1.00 79.44 148 GLY A CA 1
ATOM 1322 C C . GLY A 1 148 ? 2.864 16.848 -6.011 1.00 79.44 148 GLY A C 1
ATOM 1323 O O . GLY A 1 148 ? 3.684 17.188 -6.858 1.00 79.44 148 GLY A O 1
ATOM 1324 N N . TYR A 1 149 ? 1.662 17.425 -5.912 1.00 73.50 149 TYR A N 1
ATOM 1325 C CA . TYR A 1 149 ? 1.168 18.509 -6.773 1.00 73.50 149 TYR A CA 1
ATOM 1326 C C . TYR A 1 149 ? 1.057 19.867 -6.060 1.00 73.50 149 TYR A C 1
ATOM 1328 O O . TYR A 1 149 ? 0.684 20.851 -6.703 1.00 73.50 149 TYR A O 1
ATOM 1336 N N . ILE A 1 150 ? 1.316 19.907 -4.750 1.00 65.44 150 ILE A N 1
ATOM 1337 C CA . ILE A 1 150 ? 1.267 21.107 -3.898 1.00 65.44 150 ILE A CA 1
ATOM 1338 C C . ILE A 1 150 ? 2.697 21.566 -3.631 1.00 65.44 150 ILE A C 1
ATOM 1340 O O . ILE A 1 150 ? 2.948 22.782 -3.781 1.00 65.44 150 ILE A O 1
#

Organism: NCBI:txid28198